Protein AF-A0A5B7A3T5-F1 (afdb_monomer_lite)

pLDDT: mean 74.91, std 21.84, range [29.83, 95.38]

Radius of gyration: 37.2 Å; chains: 1; bounding box: 116×58×37 Å

Organism: Davidia involucrata (NCBI:txid16924)

Secondary structure (DSSP, 8-state):
---TTSHHHHHHHHHHHHHHHH-TTS------TTTSHHHHHTTT--TTS-SS---EE-SSSEEEEETT-SS--STTHHHHHHHHHHHHHTT-EEEEEPSSS-HHHHHHHHSSHHHHHHHHHHHHHHHHHHHHTT-----------------------------------

Sequence (169 aa):
MEDEADEKSKELIKLLKAAASANRDLLFCYVGVKQWEDFAESFEVTKKTKLPKMIVWDGNEDYFSVVGSESIDEEDQGSQITRFLQGYREGSVIQKQISGPSLIGYINSLIGIRTVYIIVFVVAVIMLIQTINKEEPLRVGTRDQVDHASSSTSQAESREVHRSGDKED

Structure (mmCIF, N/CA/C/O backbone):
data_AF-A0A5B7A3T5-F1
#
_entry.id   AF-A0A5B7A3T5-F1
#
loop_
_atom_site.group_PDB
_atom_site.id
_atom_site.type_symbol
_atom_site.label_atom_id
_atom_site.label_alt_id
_atom_site.label_comp_id
_atom_site.label_asym_id
_atom_site.label_entity_id
_atom_site.label_seq_id
_atom_site.pdbx_PDB_ins_code
_atom_site.Cartn_x
_atom_site.Cartn_y
_atom_site.Cartn_z
_atom_site.occupancy
_atom_site.B_iso_or_equiv
_atom_site.auth_seq_id
_atom_site.auth_comp_id
_atom_site.auth_asym_id
_atom_site.auth_atom_id
_atom_site.pdbx_PDB_model_num
ATOM 1 N N . MET A 1 1 ? -0.186 13.122 0.867 1.00 61.38 1 MET A N 1
ATOM 2 C CA . MET A 1 1 ? 1.283 13.134 0.978 1.00 61.38 1 MET A CA 1
ATOM 3 C C . MET A 1 1 ? 1.862 13.007 -0.403 1.00 61.38 1 MET A C 1
ATOM 5 O O . MET A 1 1 ? 1.420 12.153 -1.163 1.00 61.38 1 MET A O 1
ATOM 9 N N . GLU A 1 2 ? 2.778 13.904 -0.731 1.00 60.41 2 GLU A N 1
ATOM 10 C CA . GLU A 1 2 ? 3.258 14.080 -2.098 1.00 60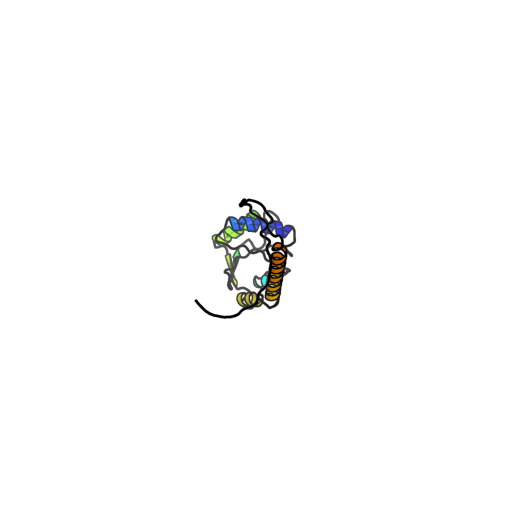.41 2 GLU A CA 1
ATOM 11 C C . GLU A 1 2 ? 4.610 13.399 -2.332 1.00 60.41 2 GLU A C 1
ATOM 13 O O . GLU A 1 2 ? 4.901 13.026 -3.459 1.00 60.41 2 GLU A O 1
ATOM 18 N N . ASP A 1 3 ? 5.421 13.188 -1.293 1.00 60.66 3 ASP A N 1
ATOM 19 C CA . ASP A 1 3 ? 6.786 12.667 -1.414 1.00 60.66 3 ASP A CA 1
ATOM 20 C C . ASP A 1 3 ? 7.175 11.841 -0.176 1.00 60.66 3 ASP A C 1
ATOM 22 O O . ASP A 1 3 ? 6.776 12.173 0.941 1.00 60.66 3 ASP A O 1
ATOM 26 N N . GLU A 1 4 ? 7.975 10.788 -0.353 1.00 60.94 4 GLU A N 1
ATOM 27 C CA . GLU A 1 4 ? 8.557 9.996 0.742 1.00 60.94 4 GLU A CA 1
ATOM 28 C C . GLU A 1 4 ? 9.545 10.829 1.581 1.00 60.94 4 GLU A C 1
ATOM 30 O O . GLU A 1 4 ? 9.695 10.608 2.785 1.00 60.94 4 GLU A O 1
ATOM 35 N N . ALA A 1 5 ? 10.191 11.826 0.966 1.00 60.62 5 ALA A N 1
ATOM 36 C CA . ALA A 1 5 ? 11.155 12.694 1.640 1.00 60.62 5 ALA A CA 1
ATOM 37 C C . ALA A 1 5 ? 10.518 13.693 2.629 1.00 60.62 5 ALA A C 1
ATOM 39 O O . ALA A 1 5 ? 11.235 14.256 3.466 1.00 60.62 5 ALA A O 1
ATOM 40 N N . ASP A 1 6 ? 9.198 13.891 2.552 1.00 74.81 6 ASP A N 1
ATOM 41 C CA . ASP A 1 6 ? 8.439 14.813 3.398 1.00 74.81 6 ASP A CA 1
ATOM 42 C C . ASP A 1 6 ? 8.407 14.347 4.869 1.00 74.81 6 ASP A C 1
ATOM 44 O O . ASP A 1 6 ? 8.336 13.152 5.169 1.00 74.81 6 ASP A O 1
ATOM 48 N N . GLU A 1 7 ? 8.466 15.282 5.820 1.00 75.88 7 GLU A N 1
ATOM 49 C CA . GLU A 1 7 ? 8.507 14.955 7.254 1.00 75.88 7 GLU A CA 1
ATOM 50 C C . GLU A 1 7 ? 7.248 14.226 7.716 1.00 75.88 7 GLU A C 1
ATOM 52 O O . GLU A 1 7 ? 7.340 13.241 8.453 1.00 75.88 7 GLU A O 1
ATOM 57 N N . LYS A 1 8 ? 6.083 14.643 7.210 1.00 78.38 8 LYS A N 1
ATOM 58 C CA . LYS A 1 8 ? 4.814 13.980 7.522 1.00 78.38 8 LYS A CA 1
ATOM 59 C C . LYS A 1 8 ? 4.818 12.529 7.027 1.00 78.38 8 LYS A C 1
ATOM 61 O O . LYS A 1 8 ? 4.355 11.630 7.727 1.00 78.38 8 LYS A O 1
ATOM 66 N N . SER A 1 9 ? 5.403 12.273 5.854 1.00 81.25 9 SER A N 1
ATOM 67 C CA . SER A 1 9 ? 5.566 10.918 5.315 1.00 81.25 9 SER A CA 1
ATOM 68 C C . SER A 1 9 ? 6.451 10.055 6.204 1.00 81.25 9 SER A C 1
ATOM 70 O O . SER A 1 9 ? 6.121 8.897 6.452 1.00 81.25 9 SER A O 1
ATOM 72 N N . LYS A 1 10 ? 7.531 10.611 6.764 1.00 86.56 10 LYS A N 1
ATOM 73 C CA . LYS A 1 10 ? 8.419 9.873 7.677 1.00 86.56 10 LYS A CA 1
ATOM 74 C C . LYS A 1 10 ? 7.712 9.436 8.954 1.00 86.56 10 LYS A C 1
ATOM 76 O O . LYS A 1 10 ? 7.993 8.342 9.446 1.00 86.56 10 LYS A O 1
ATOM 81 N N . GLU A 1 11 ? 6.828 10.264 9.503 1.00 87.88 11 GLU A N 1
ATOM 82 C CA . GLU A 1 11 ? 6.049 9.908 10.690 1.00 87.88 11 GLU A CA 1
ATOM 83 C C . GLU A 1 11 ? 5.072 8.766 10.396 1.00 87.88 11 GLU A C 1
ATOM 85 O O . GLU A 1 11 ? 5.113 7.734 11.073 1.00 87.88 11 GLU A O 1
ATOM 90 N N . LEU A 1 12 ? 4.307 8.872 9.307 1.00 88.69 12 LEU A N 1
ATOM 91 C CA . LEU A 1 12 ? 3.415 7.799 8.872 1.00 88.69 12 LEU A CA 1
ATOM 92 C C . LEU A 1 12 ? 4.181 6.499 8.585 1.00 88.69 12 LEU A C 1
ATOM 94 O O . LEU A 1 12 ? 3.764 5.426 9.011 1.00 88.69 12 LEU A O 1
ATOM 98 N N . ILE A 1 13 ? 5.340 6.572 7.924 1.00 90.69 13 ILE A N 1
ATOM 99 C CA . ILE A 1 13 ? 6.185 5.401 7.647 1.00 90.69 13 ILE A CA 1
ATOM 100 C C . ILE A 1 13 ? 6.656 4.735 8.946 1.00 90.69 13 ILE A C 1
ATOM 102 O O . ILE A 1 13 ? 6.715 3.506 9.011 1.00 90.69 13 ILE A O 1
ATOM 106 N N . LYS A 1 14 ? 6.978 5.498 10.000 1.00 92.62 14 LYS A N 1
ATOM 107 C CA . LYS A 1 14 ? 7.316 4.916 11.313 1.00 92.62 14 LYS A CA 1
ATOM 108 C C . LYS A 1 14 ? 6.130 4.152 11.903 1.00 92.62 14 LYS A C 1
ATOM 110 O O . LYS A 1 14 ? 6.327 3.042 12.396 1.00 92.62 14 LYS A O 1
ATOM 115 N N . LEU A 1 15 ? 4.918 4.702 11.807 1.00 93.19 15 LEU A N 1
ATOM 116 C CA . LEU A 1 15 ? 3.697 4.030 12.262 1.00 93.19 15 LEU A CA 1
ATOM 117 C C . LEU A 1 15 ? 3.417 2.755 11.457 1.00 93.19 15 LEU A C 1
ATOM 119 O O . LEU A 1 15 ? 3.171 1.705 12.046 1.00 93.19 15 LEU A O 1
ATOM 123 N N . LEU A 1 16 ? 3.543 2.806 10.127 1.00 93.38 16 LEU A N 1
ATOM 124 C CA . LEU A 1 16 ? 3.379 1.637 9.257 1.00 93.38 16 LEU A CA 1
ATOM 125 C C . LEU A 1 16 ? 4.422 0.550 9.557 1.00 93.38 16 LEU A C 1
ATOM 127 O O . LEU A 1 16 ? 4.081 -0.627 9.587 1.00 93.38 16 LEU A O 1
ATOM 131 N N . LYS A 1 17 ? 5.675 0.919 9.854 1.00 93.75 17 LYS A N 1
ATOM 132 C CA . LYS A 1 17 ? 6.715 -0.033 10.289 1.00 93.75 17 LYS A CA 1
ATOM 133 C C . LYS A 1 17 ? 6.366 -0.702 11.619 1.00 93.75 17 LYS A C 1
ATOM 135 O O . LYS A 1 17 ? 6.555 -1.910 11.760 1.00 93.75 17 LYS A O 1
ATOM 140 N N . ALA A 1 18 ? 5.851 0.059 12.584 1.00 94.06 18 ALA A N 1
ATOM 141 C CA . ALA A 1 18 ? 5.389 -0.496 13.854 1.00 94.06 18 ALA A CA 1
ATOM 142 C C . ALA A 1 18 ? 4.206 -1.459 13.644 1.00 94.06 18 ALA A C 1
ATOM 144 O O . ALA A 1 18 ? 4.220 -2.572 14.172 1.00 94.06 18 ALA A O 1
ATOM 145 N N . ALA A 1 19 ? 3.238 -1.077 12.805 1.00 92.81 19 ALA A N 1
ATOM 146 C CA . ALA A 1 19 ? 2.105 -1.923 12.439 1.00 92.81 19 ALA A CA 1
ATOM 147 C C . ALA A 1 19 ? 2.552 -3.211 11.729 1.00 92.81 19 ALA A C 1
ATOM 149 O O . ALA A 1 19 ? 2.093 -4.289 12.099 1.00 92.81 19 ALA A O 1
ATOM 150 N N . ALA A 1 20 ? 3.493 -3.130 10.785 1.00 93.94 20 ALA A N 1
A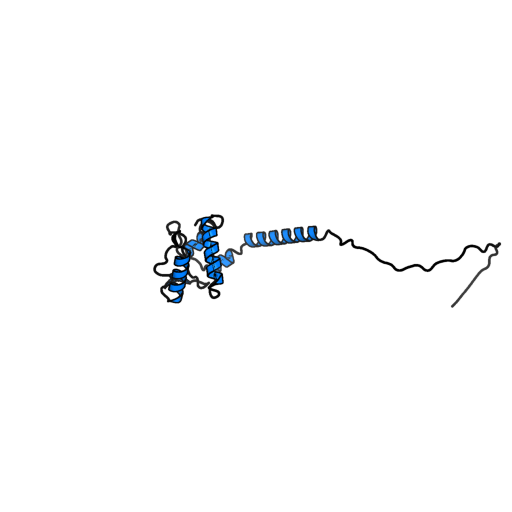TOM 151 C CA . ALA A 1 20 ? 4.051 -4.290 10.089 1.00 93.94 20 ALA A CA 1
ATOM 152 C C . ALA A 1 20 ? 4.738 -5.275 11.047 1.00 93.94 20 ALA A C 1
ATOM 154 O O . ALA A 1 20 ? 4.572 -6.485 10.927 1.00 93.94 20 ALA A O 1
ATOM 155 N N . SER A 1 21 ? 5.463 -4.764 12.047 1.00 93.06 21 SER A N 1
ATOM 156 C CA . SER A 1 21 ? 6.094 -5.602 13.076 1.00 93.06 21 SER A CA 1
ATOM 157 C C . SER A 1 21 ? 5.065 -6.410 13.884 1.00 93.06 21 SER A C 1
ATOM 159 O O . SER A 1 21 ? 5.310 -7.570 14.229 1.00 93.06 21 SER A O 1
ATOM 161 N N . ALA A 1 22 ? 3.896 -5.815 14.146 1.00 92.75 22 ALA A N 1
ATOM 162 C CA . ALA A 1 22 ? 2.797 -6.439 14.882 1.00 92.75 22 ALA A CA 1
ATOM 163 C C . ALA A 1 22 ? 1.883 -7.328 14.013 1.00 92.75 22 ALA A C 1
ATOM 165 O O . ALA A 1 22 ? 1.233 -8.226 14.541 1.00 92.75 22 ALA A O 1
ATOM 166 N N . ASN A 1 23 ? 1.842 -7.110 12.695 1.00 92.88 23 ASN A N 1
ATOM 167 C CA . ASN A 1 23 ? 0.945 -7.789 11.754 1.00 92.88 23 ASN A CA 1
ATOM 168 C C . ASN A 1 23 ? 1.759 -8.519 10.677 1.00 92.88 23 ASN A C 1
ATOM 170 O O . ASN A 1 23 ? 1.839 -8.077 9.534 1.00 92.88 23 ASN A O 1
ATOM 174 N N . ARG A 1 24 ? 2.389 -9.640 11.053 1.00 90.88 24 ARG A N 1
ATOM 175 C CA . ARG A 1 24 ? 3.284 -10.407 10.161 1.00 90.88 24 ARG A CA 1
ATOM 176 C C . ARG A 1 24 ? 2.574 -11.118 9.007 1.00 90.88 24 ARG A C 1
ATOM 178 O O . ARG A 1 24 ? 3.240 -11.637 8.118 1.00 90.88 24 ARG A O 1
ATOM 185 N N . ASP A 1 25 ? 1.249 -11.177 9.047 1.00 91.62 25 ASP A N 1
ATOM 186 C CA . ASP A 1 25 ? 0.394 -11.725 7.998 1.00 91.62 25 ASP A CA 1
ATOM 187 C C . ASP A 1 25 ? 0.149 -10.741 6.843 1.00 91.62 25 ASP A C 1
ATOM 189 O O . ASP A 1 25 ? -0.393 -11.138 5.814 1.00 91.62 25 ASP A O 1
ATOM 193 N N . LEU A 1 26 ? 0.562 -9.477 6.988 1.00 92.06 26 LEU A N 1
ATOM 194 C CA . LEU A 1 26 ? 0.349 -8.422 6.002 1.00 92.06 26 LEU A CA 1
ATOM 195 C C . LEU A 1 26 ? 1.669 -7.760 5.596 1.00 92.06 26 LEU A C 1
ATOM 197 O O . LEU A 1 26 ? 2.560 -7.527 6.414 1.00 92.06 26 LEU A O 1
ATOM 201 N N . LEU A 1 27 ? 1.767 -7.403 4.316 1.00 92.56 27 LEU A N 1
ATOM 202 C CA . LEU A 1 27 ? 2.849 -6.579 3.789 1.00 92.56 27 LEU A CA 1
ATOM 203 C C . LEU A 1 27 ? 2.390 -5.124 3.716 1.00 92.56 27 LEU A C 1
ATOM 205 O O . LEU A 1 27 ? 1.363 -4.812 3.119 1.00 92.56 27 LEU A O 1
ATOM 209 N N . PHE A 1 28 ? 3.173 -4.228 4.311 1.00 93.50 28 PHE A N 1
ATOM 210 C CA . PHE A 1 28 ? 2.898 -2.795 4.308 1.00 93.50 28 PHE A CA 1
ATOM 211 C C . PHE A 1 28 ? 3.796 -2.113 3.281 1.00 93.50 28 PHE A C 1
ATOM 213 O O . PHE A 1 28 ? 5.022 -2.178 3.380 1.00 93.50 28 PHE A O 1
ATOM 220 N N . CYS A 1 29 ? 3.178 -1.442 2.312 1.00 89.88 29 CYS A N 1
ATOM 221 C CA . CYS A 1 29 ? 3.859 -0.654 1.293 1.00 89.88 29 CYS A CA 1
ATOM 222 C C . CYS A 1 29 ? 3.385 0.801 1.371 1.00 89.88 29 CYS A C 1
ATOM 224 O O . CYS A 1 29 ? 2.201 1.063 1.583 1.00 89.88 29 CYS A O 1
ATOM 226 N N . TYR A 1 30 ? 4.311 1.742 1.201 1.00 89.75 30 TYR A N 1
ATOM 227 C CA . TYR A 1 30 ? 4.012 3.164 1.067 1.00 89.75 30 TYR A CA 1
ATOM 228 C C . TYR A 1 30 ? 4.289 3.586 -0.373 1.00 89.75 30 TYR A C 1
ATOM 230 O O . TYR A 1 30 ? 5.346 3.269 -0.916 1.00 89.75 30 TYR A O 1
ATOM 238 N N . VAL A 1 31 ? 3.353 4.316 -0.979 1.00 88.19 31 VAL A N 1
ATOM 239 C CA . VAL A 1 31 ? 3.468 4.783 -2.363 1.00 88.19 31 VAL A CA 1
ATOM 240 C C . VAL A 1 31 ? 3.279 6.294 -2.409 1.00 88.19 31 VAL A C 1
ATOM 242 O O . VAL A 1 31 ? 2.228 6.817 -2.035 1.00 88.19 31 VAL A O 1
ATOM 245 N N . GLY A 1 32 ? 4.302 7.001 -2.889 1.00 87.56 32 GLY A N 1
ATOM 246 C CA . GLY A 1 32 ? 4.237 8.439 -3.133 1.00 87.56 32 GLY A CA 1
ATOM 247 C C . GLY A 1 32 ? 3.501 8.743 -4.437 1.00 87.56 32 GLY A C 1
ATOM 248 O O . GLY A 1 32 ? 4.027 8.482 -5.518 1.00 87.56 32 GLY A O 1
ATOM 249 N N . VAL A 1 33 ? 2.309 9.342 -4.347 1.00 84.81 33 VAL A N 1
ATOM 250 C CA . VAL A 1 33 ? 1.431 9.612 -5.507 1.00 84.81 33 VAL A CA 1
ATOM 251 C C . VAL A 1 33 ? 2.111 10.480 -6.574 1.00 84.81 33 VAL A C 1
ATOM 253 O O . VAL A 1 33 ? 1.871 10.287 -7.755 1.00 84.81 33 VAL A O 1
ATOM 256 N N . LYS A 1 34 ? 3.011 11.395 -6.194 1.00 82.88 34 LYS A N 1
ATOM 257 C CA . LYS A 1 34 ? 3.743 12.243 -7.153 1.00 82.88 34 LYS A CA 1
ATOM 258 C C . LYS A 1 34 ? 4.756 11.470 -8.002 1.00 82.88 34 LYS A C 1
ATOM 260 O O . LYS A 1 34 ? 5.056 11.879 -9.116 1.00 82.88 34 LYS A O 1
ATOM 265 N N . GLN A 1 35 ? 5.328 10.400 -7.452 1.00 81.44 35 GLN A N 1
ATOM 266 C CA . GLN A 1 35 ? 6.343 9.579 -8.121 1.00 81.44 35 GLN A CA 1
ATOM 267 C C . GLN A 1 35 ? 5.702 8.422 -8.902 1.00 81.44 35 GLN A C 1
ATOM 269 O O . GLN A 1 35 ? 6.253 7.976 -9.904 1.00 81.44 35 GLN A O 1
ATOM 274 N N . TRP A 1 36 ? 4.534 7.964 -8.445 1.00 84.56 36 TRP A N 1
ATOM 275 C CA . TRP A 1 36 ? 3.827 6.783 -8.935 1.00 84.56 36 TRP A CA 1
ATOM 276 C C . TRP A 1 36 ? 2.365 7.109 -9.284 1.00 84.56 36 TRP A C 1
ATOM 278 O O . TRP A 1 36 ? 1.460 6.377 -8.889 1.00 84.56 36 TRP A O 1
ATOM 288 N N . GLU A 1 37 ? 2.134 8.219 -9.993 1.00 84.38 37 GLU A N 1
ATOM 289 C CA . GLU A 1 37 ? 0.790 8.738 -10.312 1.00 84.38 37 GLU A CA 1
ATOM 290 C C . GLU A 1 37 ? -0.065 7.684 -11.032 1.00 84.38 37 GLU A C 1
ATOM 292 O O . GLU A 1 37 ? -1.103 7.293 -10.506 1.00 84.38 37 GLU A O 1
ATOM 297 N N . ASP A 1 38 ? 0.430 7.122 -12.140 1.00 83.31 38 ASP A N 1
ATOM 298 C CA . ASP A 1 38 ? -0.282 6.101 -12.930 1.00 83.31 38 ASP A CA 1
ATOM 299 C C . ASP A 1 38 ? -0.655 4.855 -12.103 1.00 83.31 38 ASP A C 1
ATOM 301 O O . ASP A 1 38 ? -1.730 4.268 -12.248 1.00 83.31 38 ASP A O 1
ATOM 305 N N . PHE A 1 39 ? 0.239 4.448 -11.196 1.00 85.94 39 PHE A N 1
ATOM 306 C CA . PHE A 1 39 ? -0.020 3.325 -10.300 1.00 85.94 39 PHE A CA 1
ATOM 307 C C . PHE A 1 39 ? -1.113 3.683 -9.289 1.00 85.94 39 PHE A C 1
ATOM 309 O O . PHE A 1 39 ? -2.036 2.902 -9.086 1.00 85.94 39 PHE A O 1
ATOM 316 N N . ALA A 1 40 ? -1.044 4.865 -8.673 1.00 88.81 40 ALA A N 1
ATOM 317 C CA . ALA A 1 40 ? -2.028 5.320 -7.697 1.00 88.81 40 ALA A CA 1
ATOM 318 C C . ALA A 1 40 ? -3.426 5.486 -8.324 1.00 88.81 40 ALA A C 1
ATOM 320 O O . ALA A 1 40 ? -4.429 5.083 -7.724 1.00 88.81 40 ALA A O 1
ATOM 321 N N . GLU A 1 41 ? -3.502 5.997 -9.555 1.00 88.94 41 GLU A N 1
ATOM 322 C CA . GLU A 1 41 ? -4.760 6.142 -10.295 1.00 88.94 41 GLU A CA 1
ATOM 323 C C . GLU A 1 41 ? -5.463 4.799 -10.531 1.00 88.94 41 GLU A C 1
ATOM 325 O O . GLU A 1 41 ? -6.694 4.741 -10.485 1.00 88.94 41 GLU A O 1
ATOM 330 N N . SER A 1 42 ? -4.704 3.705 -10.652 1.00 88.81 42 SER A N 1
ATOM 331 C CA . SER A 1 42 ? -5.259 2.351 -10.796 1.00 88.81 42 SER A CA 1
ATOM 332 C C . SER A 1 42 ? -6.065 1.890 -9.569 1.00 88.81 42 SER A C 1
ATOM 334 O O . SER A 1 42 ? -6.919 1.013 -9.687 1.00 88.81 42 SER A O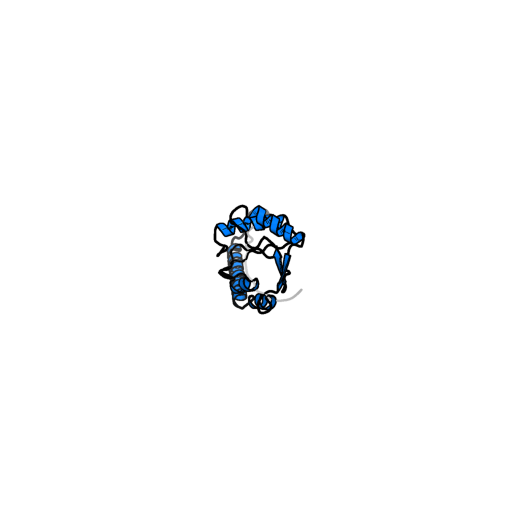 1
ATOM 336 N N . PHE A 1 43 ? -5.855 2.518 -8.405 1.00 90.31 43 PHE A N 1
ATOM 337 C CA . PHE A 1 43 ? -6.607 2.295 -7.159 1.00 90.31 43 PHE A CA 1
ATOM 338 C C . PHE A 1 43 ? -7.623 3.417 -6.868 1.00 90.31 43 PHE A C 1
ATOM 340 O O . PHE A 1 43 ? -8.016 3.644 -5.714 1.00 90.31 43 PHE A O 1
ATOM 347 N N . GLU A 1 44 ? -8.023 4.164 -7.903 1.00 88.50 44 GLU A N 1
ATOM 348 C CA . GLU A 1 44 ? -8.898 5.340 -7.812 1.00 88.50 44 GLU A CA 1
ATOM 349 C C . GLU A 1 44 ? -8.319 6.448 -6.904 1.00 88.50 44 GLU A C 1
ATOM 351 O O . GLU A 1 44 ? -9.045 7.208 -6.249 1.00 88.50 44 GLU A O 1
ATOM 356 N N . VAL A 1 45 ? -6.989 6.536 -6.807 1.00 88.31 45 VAL A N 1
ATOM 357 C CA . VAL A 1 45 ? -6.305 7.620 -6.097 1.00 88.31 45 VAL A CA 1
ATOM 358 C C . VAL A 1 45 ? -5.935 8.691 -7.110 1.00 88.31 45 VAL A C 1
ATOM 360 O O . VAL A 1 45 ? -4.902 8.627 -7.762 1.00 88.31 45 VAL A O 1
ATOM 363 N N . THR A 1 46 ? -6.807 9.687 -7.242 1.00 84.56 46 THR A N 1
ATOM 364 C CA . THR A 1 46 ? -6.603 10.830 -8.141 1.00 84.56 46 THR A CA 1
ATOM 365 C C . THR A 1 46 ? -6.152 12.057 -7.351 1.00 84.56 46 THR A C 1
ATOM 367 O O . THR A 1 46 ? -6.203 12.080 -6.121 1.00 84.56 46 THR A O 1
ATOM 370 N N . LYS A 1 47 ? -5.804 13.146 -8.046 1.00 81.00 47 LYS A N 1
ATOM 371 C CA . LYS A 1 47 ? -5.436 14.441 -7.431 1.00 81.00 47 LYS A CA 1
ATOM 372 C C . LYS A 1 47 ? -6.496 15.031 -6.492 1.00 81.00 47 LYS A C 1
ATOM 374 O O . LYS A 1 47 ? -6.181 15.912 -5.701 1.00 81.00 47 LYS A O 1
ATOM 379 N N . LYS A 1 48 ? -7.751 14.585 -6.595 1.00 84.56 48 LYS A N 1
ATOM 380 C CA . LYS A 1 48 ? -8.863 15.037 -5.743 1.00 84.56 48 LYS A CA 1
ATOM 381 C C . LYS A 1 48 ? -9.039 14.179 -4.489 1.00 84.56 48 LYS A C 1
ATOM 383 O O . LYS A 1 48 ? -9.796 14.559 -3.599 1.00 84.56 48 LYS A O 1
ATOM 388 N N . THR A 1 49 ? -8.388 13.020 -4.429 1.00 85.62 49 THR A N 1
ATOM 389 C CA . THR A 1 49 ? -8.500 12.093 -3.306 1.00 85.62 49 THR A CA 1
ATOM 390 C C . THR A 1 49 ? -7.784 12.674 -2.090 1.00 85.62 49 THR A C 1
ATOM 392 O O . THR A 1 49 ? -6.634 13.104 -2.175 1.00 85.62 49 THR A O 1
ATOM 395 N N . LYS A 1 50 ? -8.456 12.667 -0.935 1.00 88.44 50 LYS A N 1
ATOM 396 C CA . LYS A 1 50 ? -7.841 13.060 0.333 1.00 88.44 50 LYS A CA 1
ATOM 397 C C . LYS A 1 50 ? -6.801 12.012 0.735 1.00 88.44 50 LYS A C 1
ATOM 399 O O . LYS A 1 50 ? -7.106 10.826 0.824 1.00 88.44 50 LYS A O 1
ATOM 404 N N . LEU A 1 51 ? -5.567 12.457 0.946 1.00 89.44 51 LEU A N 1
ATOM 405 C CA . LEU A 1 51 ? -4.431 11.614 1.316 1.00 89.44 51 LEU A CA 1
ATOM 406 C C . LEU A 1 51 ? -4.038 11.846 2.780 1.00 89.44 51 LEU A C 1
ATOM 408 O O . LEU A 1 51 ? -4.206 12.970 3.252 1.00 89.44 51 LEU A O 1
ATOM 412 N N . PRO A 1 52 ? -3.370 10.875 3.432 1.00 90.12 52 PRO A N 1
ATOM 413 C CA . PRO A 1 52 ? -3.060 9.516 2.958 1.00 90.12 52 PRO A CA 1
ATOM 414 C C . PRO A 1 52 ? -4.287 8.585 2.919 1.00 90.12 52 PRO A C 1
ATOM 416 O O . PRO A 1 52 ? -5.185 8.703 3.742 1.00 90.12 52 PRO A O 1
ATOM 419 N N . LYS A 1 53 ? -4.329 7.654 1.957 1.00 91.62 53 LYS A N 1
ATOM 420 C CA . LYS A 1 53 ? -5.396 6.647 1.799 1.00 91.62 53 LYS A CA 1
ATOM 421 C C . LYS A 1 53 ? -4.793 5.248 1.897 1.00 91.62 53 LYS A C 1
ATOM 423 O O . LYS A 1 53 ? -3.758 4.994 1.286 1.00 91.62 53 LYS A O 1
ATOM 428 N N . MET A 1 54 ? -5.438 4.360 2.652 1.00 92.94 54 MET A N 1
ATOM 429 C CA . MET A 1 54 ? -5.041 2.954 2.779 1.00 92.94 54 MET A CA 1
ATOM 430 C C . MET A 1 54 ? -5.983 2.047 1.990 1.00 92.94 54 MET A C 1
ATOM 432 O O . MET A 1 54 ? -7.192 2.270 1.950 1.00 92.94 54 MET A O 1
ATOM 436 N N . ILE A 1 55 ? -5.411 1.012 1.382 1.00 94.12 55 ILE A N 1
ATOM 437 C CA . ILE A 1 55 ? -6.110 -0.070 0.683 1.00 94.12 55 ILE A CA 1
ATOM 438 C C . ILE A 1 55 ? -5.382 -1.384 0.972 1.00 94.12 55 ILE A C 1
ATOM 440 O O . ILE A 1 55 ? -4.188 -1.368 1.274 1.00 94.12 55 ILE A O 1
ATOM 444 N N . VAL A 1 56 ? -6.087 -2.511 0.886 1.00 94.88 56 VAL A N 1
ATOM 445 C CA . VAL A 1 56 ? -5.460 -3.840 0.925 1.00 94.88 56 VAL A CA 1
ATOM 446 C C . VAL A 1 56 ? -5.503 -4.427 -0.472 1.00 94.88 56 VAL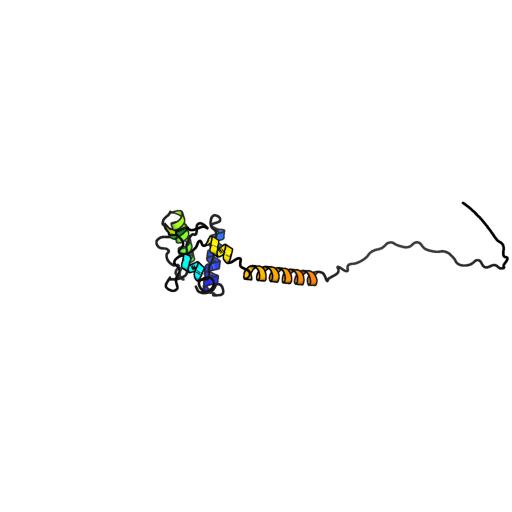 A C 1
ATOM 448 O O . VAL A 1 56 ? -6.578 -4.558 -1.040 1.00 94.88 56 VAL A O 1
ATOM 451 N N . TRP A 1 57 ? -4.348 -4.759 -1.031 1.00 93.31 57 TRP A N 1
ATOM 452 C CA . TRP A 1 57 ? -4.242 -5.335 -2.367 1.00 93.31 57 TRP A CA 1
ATOM 453 C C . TRP A 1 57 ? -3.984 -6.839 -2.268 1.00 93.31 57 TRP A C 1
ATOM 455 O O . TRP A 1 57 ? -3.171 -7.265 -1.447 1.00 93.31 57 TRP A O 1
ATOM 465 N N . ASP A 1 58 ? -4.666 -7.634 -3.095 1.00 89.31 58 ASP A N 1
ATOM 466 C CA . ASP A 1 58 ? -4.496 -9.091 -3.149 1.00 89.31 58 ASP A CA 1
ATOM 467 C C . ASP A 1 58 ? -3.202 -9.530 -3.866 1.00 89.31 58 ASP A C 1
ATOM 469 O O . ASP A 1 58 ? -2.824 -10.701 -3.816 1.00 89.31 58 ASP A O 1
ATOM 473 N N . GLY A 1 59 ? -2.501 -8.583 -4.499 1.00 85.12 59 GLY A N 1
ATOM 474 C CA . GLY A 1 59 ? -1.291 -8.817 -5.289 1.00 85.12 59 GLY A CA 1
ATOM 475 C C . GLY A 1 59 ? -1.555 -9.092 -6.773 1.00 85.12 59 GLY A C 1
ATOM 476 O O . GLY A 1 59 ? -0.611 -9.361 -7.515 1.00 85.12 59 GLY A O 1
ATOM 477 N N . ASN A 1 60 ? -2.812 -9.021 -7.209 1.00 84.50 60 ASN A N 1
ATOM 478 C CA . ASN A 1 60 ? -3.260 -9.249 -8.572 1.00 84.50 60 ASN A CA 1
ATOM 479 C C . ASN A 1 60 ? -4.142 -8.088 -9.067 1.00 84.50 60 ASN A C 1
ATOM 481 O O . ASN A 1 60 ? -3.642 -6.971 -9.222 1.00 84.50 60 ASN A O 1
ATOM 485 N N . GLU A 1 61 ? -5.427 -8.326 -9.335 1.00 86.62 61 GLU A N 1
ATOM 486 C CA . GLU A 1 61 ? -6.327 -7.337 -9.938 1.00 86.62 61 GLU A CA 1
ATOM 487 C C . GLU A 1 61 ? -7.357 -6.772 -8.960 1.00 86.62 61 GLU A C 1
ATOM 489 O O . GLU A 1 61 ? -8.039 -5.811 -9.305 1.00 86.62 61 GLU A O 1
ATOM 494 N N . ASP A 1 62 ? -7.447 -7.301 -7.740 1.00 91.56 62 ASP A N 1
ATOM 495 C CA . ASP A 1 62 ? -8.467 -6.882 -6.788 1.00 91.56 62 ASP A CA 1
ATOM 496 C C . ASP A 1 62 ? -7.862 -6.211 -5.560 1.00 91.56 62 ASP A C 1
ATOM 498 O O . ASP A 1 62 ? -6.856 -6.622 -4.982 1.00 91.56 62 ASP A O 1
ATOM 502 N N . TYR A 1 63 ? -8.524 -5.159 -5.103 1.00 93.31 63 TYR A N 1
ATOM 503 C CA . TYR A 1 63 ? -8.185 -4.501 -3.858 1.00 93.31 63 TYR A CA 1
ATOM 504 C C . TYR A 1 63 ? -9.426 -4.228 -3.023 1.00 93.31 63 TYR A C 1
ATOM 506 O O . TYR A 1 63 ? -10.554 -4.128 -3.505 1.00 93.31 63 TYR A O 1
ATOM 514 N N . PHE A 1 64 ? -9.197 -4.086 -1.728 1.00 94.44 64 PHE A N 1
ATOM 515 C CA . PHE A 1 64 ? -10.216 -3.860 -0.729 1.00 94.44 64 PHE A CA 1
ATOM 516 C C . PHE A 1 64 ? -10.065 -2.458 -0.153 1.00 94.44 64 PHE A C 1
ATOM 518 O O . PHE A 1 64 ? -8.995 -2.058 0.318 1.00 94.44 64 PHE A O 1
ATOM 525 N N . SER A 1 65 ? -11.172 -1.723 -0.160 1.00 93.56 65 SER A N 1
ATOM 526 C CA . SER A 1 65 ? -11.330 -0.485 0.596 1.00 93.56 65 SER A CA 1
ATOM 527 C C . SER A 1 65 ? -12.081 -0.793 1.886 1.00 93.56 65 SER A C 1
ATOM 529 O O . SER A 1 65 ? -13.178 -1.345 1.833 1.00 93.56 65 SER A O 1
ATOM 531 N N . VAL A 1 66 ? -11.528 -0.425 3.039 1.00 93.62 66 VAL A N 1
ATOM 532 C CA . VAL A 1 66 ? -12.197 -0.627 4.334 1.00 93.62 66 VAL A CA 1
ATOM 533 C C . VAL A 1 66 ? -13.244 0.469 4.543 1.00 93.62 66 VAL A C 1
ATOM 535 O O . VAL A 1 66 ? -12.955 1.659 4.387 1.00 93.62 66 VAL A O 1
ATOM 538 N N . VAL A 1 67 ? -14.475 0.075 4.876 1.00 90.31 67 VAL A N 1
ATOM 539 C CA . VAL A 1 67 ? -15.598 1.007 5.049 1.00 90.31 67 VAL A CA 1
ATOM 540 C C . VAL A 1 67 ? -15.335 1.931 6.241 1.00 90.31 67 VAL A C 1
ATOM 542 O O . VAL A 1 67 ? -14.985 1.481 7.330 1.00 90.31 67 VAL A O 1
ATOM 545 N N . GLY A 1 68 ? -15.514 3.241 6.045 1.00 85.62 68 GLY A N 1
ATOM 546 C CA . GLY A 1 68 ? -15.273 4.241 7.092 1.00 85.62 68 GLY A CA 1
ATOM 547 C C . GLY A 1 68 ? -13.791 4.514 7.375 1.00 85.62 68 GLY A C 1
ATOM 548 O O . GLY A 1 68 ? -13.468 5.059 8.427 1.00 85.62 68 GLY A O 1
ATOM 549 N N . SER A 1 69 ? -12.887 4.124 6.470 1.00 86.44 69 SER A N 1
ATOM 550 C CA . SER A 1 69 ? -11.444 4.414 6.530 1.00 86.44 69 SER A CA 1
ATOM 551 C C . SER A 1 69 ? -10.914 4.898 5.171 1.00 86.44 69 SER A C 1
ATOM 553 O O . SER A 1 69 ? -9.898 4.431 4.666 1.00 86.44 69 SER A O 1
ATOM 555 N N . GLU A 1 70 ? -11.648 5.825 4.553 1.00 81.94 70 GLU A N 1
ATOM 556 C CA . GLU A 1 70 ? -11.401 6.325 3.189 1.00 81.94 70 GLU A CA 1
ATOM 557 C C . GLU A 1 70 ? -10.153 7.215 3.076 1.00 81.94 70 GLU A C 1
ATOM 559 O O . GLU A 1 70 ? -9.527 7.282 2.018 1.00 81.94 70 GLU A O 1
ATOM 564 N N . SER A 1 71 ? -9.785 7.885 4.167 1.00 83.94 71 SER A N 1
ATOM 565 C CA . SER A 1 71 ? -8.563 8.674 4.312 1.00 83.94 71 SER A CA 1
ATOM 566 C C . SER A 1 71 ? -8.117 8.652 5.766 1.00 83.94 71 SER A C 1
ATOM 568 O O . SER A 1 71 ? -8.958 8.544 6.655 1.00 83.94 71 SER A O 1
ATOM 570 N N . ILE A 1 72 ? -6.822 8.817 5.996 1.00 86.00 72 ILE A N 1
ATOM 571 C CA . ILE A 1 72 ? -6.238 8.946 7.325 1.00 86.00 72 ILE A CA 1
ATOM 572 C C . ILE A 1 72 ? -5.979 10.420 7.600 1.00 86.00 72 ILE A C 1
ATOM 574 O O . ILE A 1 72 ? -5.239 11.072 6.865 1.00 86.00 72 ILE A O 1
ATOM 578 N N . ASP A 1 73 ? -6.578 10.935 8.665 1.00 85.81 73 ASP A N 1
ATOM 579 C CA . ASP A 1 73 ? -6.299 12.287 9.147 1.0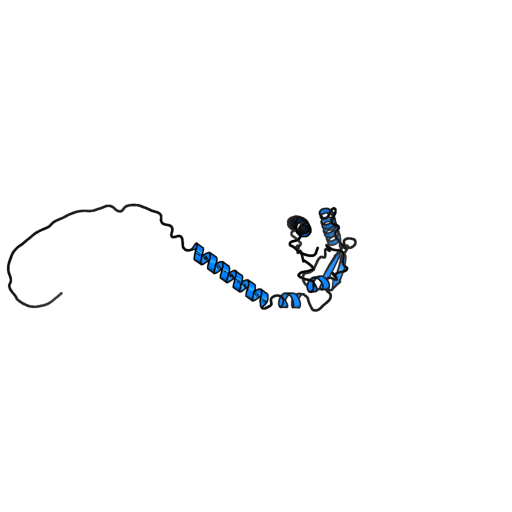0 85.81 73 ASP A CA 1
ATOM 580 C C . ASP A 1 73 ? -4.934 12.377 9.841 1.00 85.81 73 ASP A C 1
ATOM 582 O O . ASP A 1 73 ? -4.403 11.376 10.310 1.00 85.81 73 ASP A O 1
ATOM 586 N N . GLU A 1 74 ? -4.338 13.571 9.895 1.00 81.44 74 GLU A N 1
ATOM 587 C CA . GLU A 1 74 ? -3.023 13.776 10.531 1.00 81.44 74 GLU A CA 1
ATOM 588 C C . GLU A 1 74 ? -3.060 13.537 12.047 1.00 81.44 74 GLU A C 1
ATOM 590 O O . GLU A 1 74 ? -2.061 13.133 12.638 1.00 81.44 74 GLU A O 1
ATOM 595 N N . GLU A 1 75 ? -4.218 13.731 12.672 1.00 84.50 75 GLU A N 1
ATOM 596 C CA . GLU A 1 75 ? -4.425 13.440 14.086 1.00 84.50 75 GLU A CA 1
ATOM 597 C C . GLU A 1 75 ? -4.728 11.953 14.290 1.00 84.50 75 GLU A C 1
ATOM 599 O O . GLU A 1 75 ? -5.549 11.364 13.591 1.00 84.50 75 GLU A O 1
ATOM 604 N N . ASP A 1 76 ? -4.080 11.336 15.278 1.00 87.12 76 ASP A N 1
ATOM 605 C CA . ASP A 1 76 ? -4.370 9.959 15.698 1.00 87.12 76 ASP A CA 1
ATOM 606 C C . ASP A 1 76 ? -4.220 8.895 14.584 1.00 87.12 76 ASP A C 1
ATOM 608 O O . ASP A 1 76 ? -4.961 7.911 14.491 1.00 87.12 76 ASP A O 1
ATOM 612 N N . GLN A 1 77 ? -3.214 9.070 13.721 1.00 90.12 77 GLN A N 1
ATOM 613 C CA . GLN A 1 77 ? -2.909 8.138 12.627 1.00 90.12 77 GLN A CA 1
ATOM 614 C C . GLN A 1 77 ? -2.758 6.686 13.101 1.00 90.12 77 GLN A C 1
ATOM 616 O O . GLN A 1 77 ? -3.202 5.762 12.422 1.00 90.12 77 GLN A O 1
ATOM 621 N N . GLY A 1 78 ? -2.160 6.466 14.276 1.00 91.44 78 GLY A N 1
ATOM 622 C CA . GLY A 1 78 ? -1.955 5.127 14.833 1.00 91.44 78 GLY A CA 1
ATOM 623 C C . GLY A 1 78 ? -3.264 4.380 15.110 1.00 91.44 78 GLY A C 1
ATOM 624 O O . GLY A 1 78 ? -3.401 3.208 14.738 1.00 91.44 78 GLY A O 1
ATOM 625 N N . SER A 1 79 ? -4.252 5.051 15.707 1.00 92.69 79 SER A N 1
ATOM 626 C CA . SER A 1 79 ? -5.558 4.437 15.970 1.00 92.69 79 SER A CA 1
ATOM 627 C C . SER A 1 79 ? -6.350 4.242 14.682 1.00 92.69 79 SER A C 1
ATOM 629 O O . SER A 1 79 ? -6.998 3.209 14.520 1.00 92.69 79 SER A O 1
ATOM 631 N N . GLN A 1 80 ? -6.249 5.172 13.726 1.00 93.75 80 GLN A N 1
ATOM 632 C CA . GLN A 1 80 ? -6.881 5.026 12.412 1.00 93.75 80 GLN A CA 1
ATOM 633 C C . GLN A 1 80 ? -6.324 3.824 11.632 1.00 93.75 80 GLN A C 1
ATOM 635 O O . GLN A 1 80 ? -7.103 3.036 11.098 1.00 93.75 80 GLN A O 1
ATOM 640 N N . ILE A 1 81 ? -5.000 3.617 11.633 1.00 94.19 81 ILE A N 1
ATOM 641 C CA . ILE A 1 81 ? -4.366 2.424 11.042 1.00 94.19 81 ILE A CA 1
ATOM 642 C C . ILE A 1 81 ? -4.872 1.155 11.735 1.00 94.19 81 ILE A C 1
ATOM 644 O O . ILE A 1 81 ? -5.228 0.180 11.075 1.00 94.19 81 ILE A O 1
ATOM 648 N N . THR A 1 82 ? -4.946 1.163 13.067 1.00 93.50 82 THR A N 1
ATOM 649 C CA . THR A 1 82 ? -5.431 0.008 13.838 1.00 93.50 82 THR A CA 1
ATOM 650 C C . THR A 1 82 ? -6.883 -0.325 13.490 1.00 93.50 82 THR A C 1
ATOM 652 O O . THR A 1 82 ? -7.204 -1.483 13.223 1.00 93.50 82 THR A O 1
ATOM 655 N N . ARG A 1 83 ? -7.750 0.691 13.410 1.00 94.25 83 ARG A N 1
ATOM 656 C CA . ARG A 1 83 ? -9.160 0.541 13.032 1.00 94.25 83 ARG A CA 1
ATOM 657 C C . ARG A 1 83 ? -9.325 0.054 11.594 1.00 94.25 83 ARG A C 1
ATOM 659 O O . ARG A 1 83 ? -10.180 -0.791 11.346 1.00 94.25 83 ARG A O 1
ATOM 666 N N . PHE A 1 84 ? -8.499 0.539 10.668 1.00 95.31 84 PHE A N 1
ATOM 667 C CA . PHE A 1 84 ? -8.472 0.051 9.289 1.00 95.31 84 PHE A CA 1
ATOM 668 C C . PHE A 1 84 ? -8.166 -1.453 9.246 1.00 95.31 84 PHE A C 1
ATOM 670 O O . PHE A 1 84 ? -8.908 -2.224 8.639 1.00 95.31 84 PHE A O 1
ATOM 677 N N . LEU A 1 85 ? -7.102 -1.889 9.931 1.00 94.94 85 LEU A N 1
ATOM 678 C CA . LEU A 1 85 ? -6.701 -3.299 9.966 1.00 94.94 85 LEU A CA 1
ATOM 679 C C . LEU A 1 85 ? -7.769 -4.178 10.618 1.00 94.94 85 LEU A C 1
ATOM 681 O O . LEU A 1 85 ? -8.033 -5.282 10.144 1.00 94.94 85 LEU A O 1
ATOM 685 N N . GLN A 1 86 ? -8.401 -3.686 11.681 1.00 94.69 86 GLN A N 1
ATOM 686 C CA . GLN A 1 86 ? -9.517 -4.369 12.320 1.00 94.69 86 GLN A CA 1
ATOM 687 C C . GLN A 1 86 ? -10.707 -4.508 11.361 1.00 94.69 86 GLN A C 1
ATOM 689 O O . GLN A 1 86 ? -11.188 -5.620 11.162 1.00 94.69 86 GLN A O 1
ATOM 694 N N . GLY A 1 87 ? -11.121 -3.424 10.699 1.00 94.50 87 GLY A N 1
ATOM 695 C CA . GLY A 1 87 ? -12.217 -3.451 9.730 1.00 94.50 87 GLY A CA 1
ATOM 696 C C . GLY A 1 87 ? -11.952 -4.397 8.557 1.00 94.50 87 GLY A C 1
ATOM 697 O O . GLY A 1 87 ? -12.860 -5.104 8.124 1.00 94.50 87 GLY A O 1
ATOM 698 N N . TYR A 1 88 ? -10.700 -4.484 8.094 1.00 94.38 88 TYR A N 1
ATOM 699 C CA . TYR A 1 88 ? -10.289 -5.479 7.103 1.00 94.38 88 TYR A CA 1
ATOM 700 C C . TYR A 1 88 ? -10.467 -6.915 7.620 1.00 94.38 88 TYR A C 1
ATOM 702 O O . TYR A 1 88 ? -11.102 -7.731 6.954 1.00 94.38 88 TYR A O 1
ATOM 710 N N . ARG A 1 89 ? -9.962 -7.223 8.824 1.00 93.88 89 ARG A N 1
ATOM 711 C CA . ARG A 1 89 ? -10.074 -8.562 9.437 1.00 93.88 89 ARG A CA 1
ATOM 712 C C . ARG A 1 89 ? -11.526 -8.963 9.721 1.00 93.88 89 ARG A C 1
ATOM 714 O O . ARG A 1 89 ? -11.853 -10.143 9.663 1.00 93.88 89 ARG A O 1
ATOM 721 N N . GLU A 1 90 ? -12.386 -7.993 10.014 1.00 95.38 90 GLU A N 1
ATOM 722 C CA . GLU A 1 90 ? -13.823 -8.188 10.245 1.00 95.38 90 GLU A CA 1
ATOM 723 C C . GLU A 1 90 ? -14.632 -8.338 8.944 1.00 95.38 90 GLU A C 1
ATOM 725 O O . GLU A 1 90 ? -15.819 -8.657 8.994 1.00 95.38 90 GLU A O 1
ATOM 730 N N . GLY A 1 91 ? -14.015 -8.122 7.777 1.00 93.44 91 GLY A N 1
ATOM 731 C CA . GLY A 1 91 ? -14.690 -8.193 6.480 1.00 93.44 91 GLY A CA 1
ATOM 732 C C . GLY A 1 91 ? -15.541 -6.963 6.150 1.00 93.44 91 GLY A C 1
ATOM 733 O O . GLY A 1 91 ? -16.352 -7.012 5.228 1.00 93.44 91 GLY A O 1
ATOM 734 N N . SER A 1 92 ? -15.352 -5.846 6.861 1.00 94.88 92 SER A N 1
ATOM 735 C CA . SER A 1 92 ? -16.004 -4.559 6.580 1.00 94.88 92 SER A CA 1
ATOM 736 C C . SER A 1 92 ? -15.324 -3.856 5.398 1.00 94.88 92 SER A C 1
ATOM 738 O O . SER A 1 92 ? -14.705 -2.794 5.525 1.00 94.88 92 SER A O 1
ATOM 740 N N . VAL A 1 93 ? -15.379 -4.501 4.232 1.00 95.31 93 VAL A N 1
ATOM 741 C CA . VAL A 1 93 ? -14.629 -4.114 3.035 1.00 95.31 93 VAL A CA 1
ATOM 742 C C . VAL A 1 93 ? -15.509 -4.030 1.797 1.00 95.31 93 VAL A C 1
ATOM 744 O O . VAL A 1 93 ? -16.498 -4.742 1.650 1.00 95.31 93 VAL A O 1
ATOM 747 N N . ILE A 1 94 ? -15.100 -3.169 0.873 1.00 93.19 94 ILE A N 1
ATOM 748 C CA . ILE A 1 94 ? -15.629 -3.080 -0.483 1.00 93.19 94 ILE A CA 1
ATOM 749 C C . ILE A 1 94 ? -14.529 -3.581 -1.416 1.00 93.19 94 ILE A C 1
ATOM 751 O O . ILE A 1 94 ? -13.469 -2.956 -1.499 1.00 93.19 94 ILE A O 1
ATOM 755 N N . GLN A 1 95 ? -14.778 -4.702 -2.094 1.00 93.81 95 GLN A N 1
ATOM 756 C CA . GLN A 1 95 ? -13.896 -5.225 -3.138 1.00 93.81 95 GLN A CA 1
ATOM 757 C C . GLN A 1 95 ? -14.057 -4.397 -4.411 1.00 93.81 95 GLN A C 1
ATOM 759 O O . GLN A 1 95 ? -15.175 -4.070 -4.818 1.00 93.81 95 GLN A O 1
ATOM 764 N N . LYS A 1 96 ? -12.932 -4.055 -5.029 1.00 92.00 96 LYS A N 1
ATOM 765 C CA . LYS A 1 96 ? -12.854 -3.298 -6.272 1.00 92.00 96 LYS A CA 1
ATOM 766 C C . LYS A 1 96 ? -11.780 -3.900 -7.160 1.00 92.00 96 LYS A C 1
ATOM 768 O O . LYS A 1 96 ? -10.737 -4.311 -6.663 1.00 92.00 96 LYS A O 1
ATOM 773 N N . GLN A 1 97 ? -12.030 -3.886 -8.462 1.00 89.94 97 GLN A N 1
ATOM 774 C CA . GLN A 1 97 ? -11.015 -4.227 -9.446 1.00 89.94 97 GLN A CA 1
ATOM 775 C C . GLN A 1 97 ? -10.167 -2.987 -9.741 1.00 89.94 97 GLN A C 1
ATOM 777 O O . GLN A 1 97 ? -10.684 -1.867 -9.803 1.00 89.94 97 GLN A O 1
ATOM 782 N N . ILE A 1 98 ? -8.867 -3.182 -9.924 1.00 87.88 98 ILE A N 1
ATOM 783 C CA . ILE A 1 98 ? -7.955 -2.132 -10.378 1.00 87.88 98 ILE A CA 1
ATOM 784 C C . ILE A 1 98 ? -8.434 -1.558 -11.717 1.00 87.88 98 ILE A C 1
ATOM 786 O O . ILE A 1 98 ? -8.893 -2.273 -12.609 1.00 87.88 98 ILE A O 1
ATOM 790 N N . SER A 1 99 ? -8.336 -0.243 -11.863 1.00 78.56 99 SER A N 1
ATOM 791 C CA . SER A 1 99 ? -8.697 0.445 -13.101 1.00 78.56 99 SER A CA 1
ATOM 792 C C . SER A 1 99 ? -7.486 0.523 -14.030 1.00 78.56 99 SER A C 1
ATOM 794 O O . SER A 1 99 ? -6.511 1.187 -13.700 1.00 78.56 99 SER A O 1
ATOM 796 N N . GLY A 1 100 ? -7.547 -0.115 -15.203 1.00 70.06 100 GLY A N 1
ATOM 797 C CA . GLY A 1 100 ? -6.509 -0.005 -16.239 1.00 70.06 100 GLY A CA 1
ATOM 798 C C . GLY A 1 100 ? -6.019 -1.351 -16.792 1.00 70.06 100 GLY A C 1
ATOM 799 O O . GLY A 1 100 ? -6.586 -2.394 -16.469 1.00 70.06 100 GLY A O 1
ATOM 800 N N . PRO A 1 101 ? -4.991 -1.354 -17.667 1.00 65.75 101 PRO A N 1
ATOM 801 C CA . PRO A 1 101 ? -4.309 -2.579 -18.089 1.00 65.75 101 PRO A CA 1
ATOM 802 C C . PRO A 1 101 ? -3.763 -3.326 -16.867 1.00 65.75 101 PRO A C 1
ATOM 804 O O . PRO A 1 101 ? -3.368 -2.682 -15.898 1.00 65.75 101 PRO A O 1
ATOM 807 N N . SER A 1 102 ? -3.695 -4.660 -16.925 1.00 66.25 102 SER A N 1
ATOM 808 C CA . SER A 1 102 ? -3.218 -5.491 -15.807 1.00 66.25 102 SER A CA 1
ATOM 809 C C . SER A 1 102 ? -1.957 -4.904 -15.153 1.00 66.25 102 SER A C 1
ATOM 811 O O . SER A 1 102 ? -0.911 -4.775 -15.802 1.00 66.25 102 SER A O 1
ATOM 813 N N . LEU A 1 103 ? -2.052 -4.546 -13.864 1.00 66.81 103 LEU A N 1
ATOM 814 C CA . LEU A 1 103 ? -0.958 -3.926 -13.108 1.00 66.81 103 LEU A CA 1
ATOM 815 C C . LEU A 1 103 ? 0.269 -4.837 -13.025 1.00 66.81 103 LEU A C 1
ATOM 817 O O . LEU A 1 103 ? 1.388 -4.337 -13.028 1.00 66.81 103 LEU A O 1
ATOM 821 N N . ILE A 1 104 ? 0.091 -6.162 -13.026 1.00 63.75 104 ILE A N 1
ATOM 822 C CA . ILE A 1 104 ? 1.206 -7.117 -13.130 1.00 63.75 104 ILE A CA 1
ATOM 823 C C . ILE A 1 104 ? 1.958 -6.917 -14.450 1.00 63.75 104 ILE A C 1
ATOM 825 O O . ILE A 1 104 ? 3.189 -6.917 -14.472 1.00 63.75 104 ILE A O 1
ATOM 829 N N . GLY A 1 105 ? 1.231 -6.691 -15.547 1.00 63.84 105 GLY A N 1
ATOM 830 C CA . GLY A 1 105 ? 1.820 -6.318 -16.831 1.00 63.84 105 GLY A CA 1
ATOM 831 C C . GLY A 1 105 ? 2.589 -4.998 -16.749 1.00 63.84 105 GLY A C 1
ATOM 832 O O . GLY A 1 105 ? 3.692 -4.899 -17.284 1.00 63.84 105 GLY A O 1
ATOM 833 N N . TYR A 1 106 ? 2.059 -4.010 -16.024 1.00 63.03 106 TYR A N 1
ATOM 834 C CA . TYR A 1 106 ? 2.704 -2.709 -15.839 1.00 63.03 106 TYR A CA 1
ATOM 835 C C . TYR A 1 106 ? 3.946 -2.764 -14.932 1.00 63.03 106 TYR A C 1
ATOM 837 O O . TYR A 1 106 ? 4.980 -2.214 -15.296 1.00 63.03 106 TYR A O 1
ATOM 845 N N . ILE A 1 107 ? 3.910 -3.477 -13.801 1.00 65.31 107 ILE A N 1
ATOM 846 C CA . ILE A 1 107 ? 5.062 -3.667 -12.899 1.00 65.31 107 ILE A CA 1
ATOM 847 C C . ILE A 1 107 ? 6.174 -4.442 -13.613 1.00 65.31 107 ILE A C 1
ATOM 849 O O . ILE A 1 107 ? 7.336 -4.037 -13.566 1.00 65.31 107 ILE A O 1
ATOM 853 N N . ASN A 1 108 ? 5.825 -5.502 -14.349 1.00 60.66 108 ASN A N 1
ATOM 854 C CA . ASN A 1 108 ? 6.793 -6.212 -15.184 1.00 60.66 108 ASN A CA 1
ATOM 855 C C . ASN A 1 108 ? 7.346 -5.313 -16.303 1.00 60.66 108 ASN A C 1
ATOM 857 O O . ASN A 1 108 ? 8.519 -5.424 -16.648 1.00 60.66 108 ASN A O 1
ATOM 861 N N . SER A 1 109 ? 6.545 -4.381 -16.829 1.00 60.91 109 SER A N 1
ATOM 862 C CA . SER A 1 109 ? 6.997 -3.371 -17.795 1.00 60.91 109 SER A CA 1
ATOM 863 C C . SER A 1 109 ? 7.873 -2.272 -17.169 1.00 60.91 109 SER A C 1
ATOM 865 O O . SER A 1 109 ? 8.724 -1.707 -17.857 1.00 60.91 109 SER A O 1
ATOM 867 N N . LEU A 1 110 ? 7.681 -1.949 -15.886 1.00 59.09 110 LEU A N 1
ATOM 868 C CA . LEU A 1 110 ? 8.475 -0.981 -15.117 1.00 59.09 110 LEU A CA 1
ATOM 869 C C . LEU A 1 110 ? 9.844 -1.535 -14.704 1.00 59.09 110 LEU A C 1
ATOM 871 O O . LEU A 1 110 ? 10.775 -0.758 -14.472 1.00 59.09 110 LEU A O 1
ATOM 875 N N . ILE A 1 111 ? 10.030 -2.861 -14.731 1.00 59.97 111 ILE A N 1
ATOM 876 C CA . ILE A 1 111 ? 11.349 -3.507 -14.872 1.00 59.97 111 ILE A CA 1
ATOM 877 C C . ILE A 1 111 ? 11.843 -3.268 -16.316 1.00 59.97 111 ILE A C 1
ATOM 879 O O . ILE A 1 111 ? 12.123 -4.168 -17.100 1.00 59.97 111 ILE A O 1
ATOM 883 N N . GLY A 1 112 ? 11.886 -1.998 -16.705 1.00 63.81 112 GLY A N 1
ATOM 884 C CA . GLY A 1 112 ? 12.344 -1.535 -17.998 1.00 63.81 112 GLY A CA 1
ATOM 885 C C . GLY A 1 112 ? 13.846 -1.288 -17.987 1.00 63.81 112 GLY A C 1
ATOM 886 O O . GLY A 1 112 ? 14.533 -1.400 -16.967 1.00 63.81 112 GLY A O 1
ATOM 887 N N . ILE A 1 113 ? 14.361 -0.860 -19.138 1.00 72.75 113 ILE A N 1
ATOM 888 C CA . ILE A 1 113 ? 15.791 -0.601 -19.346 1.00 72.75 113 ILE A CA 1
ATOM 889 C C . ILE A 1 113 ? 16.401 0.337 -18.280 1.00 72.75 113 ILE A C 1
ATOM 891 O O . ILE A 1 113 ? 17.560 0.179 -17.908 1.00 72.75 113 ILE A O 1
ATOM 895 N N . ARG A 1 114 ? 15.616 1.271 -17.718 1.00 72.38 114 ARG A N 1
ATOM 896 C CA . ARG A 1 114 ? 16.055 2.186 -16.647 1.00 72.38 114 ARG A CA 1
ATOM 897 C C . ARG A 1 114 ? 16.451 1.449 -15.362 1.00 72.38 114 ARG A C 1
ATOM 899 O O . ARG A 1 114 ? 17.496 1.759 -14.799 1.00 72.38 114 ARG A O 1
ATOM 906 N N . THR A 1 115 ? 15.678 0.452 -14.937 1.00 78.50 115 THR A N 1
ATOM 907 C CA . THR A 1 115 ? 15.983 -0.364 -13.748 1.00 78.50 115 THR A CA 1
ATOM 908 C C . THR A 1 115 ? 17.236 -1.208 -13.975 1.00 78.50 115 THR A C 1
ATOM 910 O O . THR A 1 115 ? 18.082 -1.306 -13.089 1.00 78.50 115 THR A O 1
ATOM 913 N N . VAL A 1 116 ? 17.424 -1.732 -15.193 1.00 80.56 116 VAL A N 1
ATOM 914 C CA . VAL A 1 116 ? 18.652 -2.449 -15.583 1.00 80.56 116 VAL A CA 1
ATOM 915 C C . VAL A 1 116 ? 19.878 -1.538 -15.478 1.00 80.56 116 VAL A C 1
ATOM 917 O O . VAL A 1 116 ? 20.874 -1.934 -14.876 1.00 80.56 116 VAL A O 1
ATOM 920 N N . TYR A 1 117 ? 19.805 -0.303 -15.988 1.00 83.94 117 TYR A N 1
ATOM 921 C CA . TYR A 1 117 ? 20.904 0.660 -15.860 1.00 83.94 117 TYR A CA 1
ATOM 922 C C . TYR A 1 117 ? 21.229 0.995 -14.400 1.00 83.94 117 TYR A C 1
ATOM 924 O O . TYR A 1 117 ? 22.407 1.062 -14.051 1.00 83.94 117 TYR A O 1
ATOM 932 N N . ILE A 1 118 ? 20.217 1.156 -13.539 1.00 86.50 118 ILE A N 1
ATOM 933 C CA . ILE A 1 118 ? 20.427 1.381 -12.100 1.00 86.50 118 ILE A CA 1
ATOM 934 C C . ILE A 1 118 ? 21.146 0.183 -11.466 1.00 86.50 118 ILE A C 1
ATOM 936 O O . ILE A 1 118 ? 22.125 0.378 -10.751 1.00 86.50 118 ILE A O 1
ATOM 940 N N . ILE A 1 119 ? 20.721 -1.052 -11.755 1.00 87.38 119 ILE A N 1
ATOM 941 C CA . ILE A 1 119 ? 21.361 -2.265 -11.220 1.00 87.38 119 ILE A CA 1
ATOM 942 C C . ILE A 1 119 ? 22.822 -2.360 -11.677 1.00 87.38 119 ILE A C 1
ATOM 944 O O . ILE A 1 119 ? 23.706 -2.581 -10.851 1.00 87.38 119 ILE A O 1
ATOM 948 N N . VAL A 1 120 ? 23.095 -2.145 -12.968 1.00 90.31 120 VAL A N 1
ATOM 949 C CA . VAL A 1 120 ? 24.465 -2.147 -13.510 1.00 90.31 120 VAL A CA 1
ATOM 950 C C . VAL A 1 120 ? 25.324 -1.083 -12.826 1.00 90.31 120 VAL A C 1
ATOM 952 O O . VAL A 1 120 ? 26.456 -1.368 -12.436 1.00 90.31 120 VAL A O 1
ATOM 955 N N . PHE A 1 121 ? 24.782 0.120 -12.625 1.00 93.31 121 PHE A N 1
ATOM 956 C CA . PHE A 1 121 ? 25.476 1.200 -11.929 1.00 93.31 121 PHE A CA 1
ATOM 957 C C . PHE A 1 121 ? 25.796 0.834 -10.473 1.00 93.31 121 PHE A C 1
ATOM 959 O O . PHE A 1 121 ? 26.933 1.003 -10.036 1.00 93.31 121 PHE A O 1
ATOM 966 N N . VAL A 1 122 ? 24.838 0.265 -9.734 1.00 93.31 122 VAL A N 1
ATOM 967 C CA . VAL A 1 122 ? 25.049 -0.192 -8.351 1.00 93.31 122 VAL A CA 1
ATOM 968 C C . VAL A 1 122 ? 26.129 -1.275 -8.285 1.00 93.31 122 VAL A C 1
ATOM 970 O O . VAL A 1 122 ? 27.023 -1.187 -7.446 1.00 93.31 122 VAL A O 1
ATOM 973 N N . VAL A 1 123 ? 26.106 -2.260 -9.190 1.00 93.88 123 VAL A N 1
ATOM 974 C CA . VAL A 1 123 ? 27.142 -3.307 -9.256 1.00 93.88 123 VAL A CA 1
ATOM 975 C C . VAL A 1 123 ? 28.518 -2.705 -9.541 1.00 93.88 123 VAL A C 1
ATOM 977 O O . VAL A 1 123 ? 29.484 -3.068 -8.872 1.00 93.88 123 VAL A O 1
ATOM 980 N N . ALA A 1 124 ? 28.617 -1.757 -10.475 1.00 93.25 124 ALA A N 1
ATOM 981 C CA . ALA A 1 124 ? 29.871 -1.074 -10.782 1.00 93.25 124 ALA A CA 1
ATOM 982 C C . ALA A 1 124 ? 30.420 -0.299 -9.570 1.00 93.25 124 ALA A C 1
ATOM 984 O O . ALA A 1 124 ? 31.609 -0.390 -9.269 1.00 93.25 124 ALA A O 1
ATOM 985 N N . VAL A 1 125 ? 29.557 0.407 -8.830 1.00 93.88 125 VAL A N 1
ATOM 986 C CA . VAL A 1 125 ? 29.940 1.118 -7.599 1.00 93.88 125 VAL A CA 1
ATOM 987 C C . VAL A 1 125 ? 30.396 0.141 -6.513 1.00 93.88 125 VAL A C 1
ATOM 989 O O . VAL A 1 125 ? 31.421 0.374 -5.877 1.00 93.88 125 VAL A O 1
ATOM 992 N N . ILE A 1 126 ? 29.697 -0.984 -6.325 1.00 91.38 126 ILE A N 1
ATOM 993 C CA . ILE A 1 126 ? 30.108 -2.026 -5.372 1.00 91.38 126 ILE A CA 1
ATOM 994 C C . ILE A 1 126 ? 31.473 -2.606 -5.761 1.00 91.38 126 ILE A C 1
ATOM 996 O O . ILE A 1 126 ? 32.330 -2.757 -4.890 1.00 91.38 126 ILE A O 1
ATOM 1000 N N . MET A 1 127 ? 31.707 -2.897 -7.046 1.00 89.75 127 MET A N 1
ATOM 1001 C CA . MET A 1 127 ? 33.011 -3.368 -7.526 1.00 89.75 127 MET A CA 1
ATOM 1002 C C . MET A 1 127 ? 34.115 -2.342 -7.257 1.00 89.75 127 MET A C 1
ATOM 1004 O O . MET A 1 127 ? 35.171 -2.729 -6.764 1.00 89.75 127 MET A O 1
ATOM 1008 N N . LEU A 1 128 ? 33.856 -1.050 -7.493 1.00 88.81 128 LEU A N 1
ATOM 1009 C CA . LEU A 1 128 ? 34.809 0.030 -7.225 1.00 88.81 128 LEU A CA 1
ATOM 1010 C C . LEU A 1 128 ? 35.162 0.127 -5.730 1.00 88.81 128 LEU A C 1
ATOM 1012 O O . LEU A 1 128 ? 36.336 0.212 -5.367 1.00 88.81 128 LEU A O 1
ATOM 1016 N N . ILE A 1 129 ? 34.158 0.046 -4.849 1.00 88.06 129 ILE A N 1
ATOM 1017 C CA . ILE A 1 129 ? 34.361 0.038 -3.392 1.00 88.06 129 ILE A CA 1
ATOM 1018 C C . ILE A 1 129 ? 35.173 -1.194 -2.966 1.00 88.06 129 ILE A C 1
ATOM 1020 O O . ILE A 1 129 ? 36.093 -1.080 -2.158 1.00 88.06 129 ILE A O 1
ATOM 1024 N N . GLN A 1 130 ? 34.876 -2.372 -3.522 1.00 81.75 130 GLN A N 1
ATOM 1025 C CA . GLN A 1 130 ? 35.621 -3.598 -3.224 1.00 81.75 130 GLN A CA 1
ATOM 1026 C C . GLN A 1 130 ? 37.069 -3.548 -3.715 1.00 81.75 130 GLN A C 1
ATOM 1028 O O . GLN A 1 130 ? 37.934 -4.112 -3.052 1.00 81.75 130 GLN A O 1
ATOM 1033 N N . THR A 1 131 ? 37.352 -2.912 -4.855 1.00 78.31 131 THR A N 1
ATOM 1034 C CA . THR A 1 131 ? 38.731 -2.746 -5.334 1.00 78.31 131 THR A CA 1
ATOM 1035 C C . THR A 1 131 ? 39.534 -1.809 -4.442 1.00 78.31 131 THR A C 1
ATOM 1037 O O . THR A 1 131 ? 40.669 -2.134 -4.122 1.00 78.31 131 THR A O 1
ATOM 1040 N N . ILE A 1 132 ? 38.933 -0.719 -3.954 1.00 78.56 132 ILE A N 1
ATOM 1041 C CA . ILE A 1 132 ? 39.609 0.236 -3.061 1.00 78.56 132 ILE A CA 1
ATOM 1042 C C . ILE A 1 132 ? 39.861 -0.389 -1.676 1.00 78.56 132 ILE A C 1
ATOM 1044 O O . ILE A 1 132 ? 40.943 -0.244 -1.118 1.00 78.56 132 ILE A O 1
ATOM 1048 N N . ASN A 1 133 ? 38.908 -1.162 -1.142 1.00 64.56 133 ASN A N 1
ATOM 1049 C CA . ASN A 1 133 ? 39.064 -1.854 0.148 1.00 64.56 133 ASN A CA 1
ATOM 1050 C C . ASN A 1 133 ? 40.019 -3.062 0.114 1.00 64.56 133 ASN A C 1
ATOM 1052 O O . ASN A 1 133 ? 40.318 -3.629 1.163 1.00 64.56 133 ASN A O 1
ATOM 1056 N N . LYS A 1 134 ? 40.483 -3.496 -1.064 1.00 60.16 134 LYS A N 1
ATOM 1057 C CA . LYS A 1 134 ? 41.451 -4.598 -1.203 1.00 60.16 134 LYS A CA 1
ATOM 1058 C C . LYS A 1 134 ? 42.915 -4.140 -1.125 1.00 60.16 134 LYS A C 1
ATOM 1060 O O . LYS A 1 134 ? 43.794 -4.995 -1.184 1.00 60.16 134 LYS A O 1
ATOM 1065 N N . GLU A 1 135 ? 43.189 -2.840 -0.971 1.00 53.91 135 GLU A N 1
ATOM 1066 C CA . GLU A 1 135 ? 44.556 -2.287 -1.006 1.00 53.91 135 GLU A CA 1
ATOM 1067 C C . GLU A 1 135 ? 45.238 -2.073 0.362 1.00 53.91 135 GLU A C 1
ATOM 1069 O O . GLU A 1 135 ? 46.328 -1.507 0.408 1.00 53.91 135 GLU A O 1
ATOM 1074 N N . GLU A 1 136 ? 44.703 -2.582 1.477 1.00 50.97 136 GLU A N 1
ATOM 1075 C CA . GLU A 1 136 ? 45.476 -2.668 2.731 1.00 50.97 136 GLU A CA 1
ATOM 1076 C C . GLU A 1 136 ? 46.051 -4.083 2.933 1.00 50.97 136 GLU A C 1
ATOM 1078 O O . GLU A 1 136 ? 45.338 -4.987 3.382 1.00 50.97 136 GLU A O 1
ATOM 1083 N N . PRO A 1 137 ? 47.343 -4.335 2.631 1.00 47.66 137 PRO A N 1
ATOM 1084 C CA . PRO A 1 137 ? 47.970 -5.590 3.006 1.00 47.66 137 PRO A CA 1
ATOM 1085 C C . PRO A 1 137 ? 48.215 -5.598 4.519 1.00 47.66 137 PRO A C 1
ATOM 1087 O O . PRO A 1 137 ? 48.938 -4.758 5.058 1.00 47.66 137 PRO A O 1
ATOM 1090 N N . LEU A 1 138 ? 47.642 -6.596 5.196 1.00 45.19 138 LEU A N 1
ATOM 1091 C CA . LEU A 1 138 ? 47.940 -6.970 6.578 1.00 45.19 138 LEU A CA 1
ATOM 1092 C C . LEU A 1 138 ? 49.454 -7.187 6.753 1.00 45.19 138 LEU A C 1
ATOM 1094 O O . LEU A 1 138 ? 49.982 -8.271 6.510 1.00 45.19 138 LEU A O 1
ATOM 1098 N N . ARG A 1 139 ? 50.170 -6.142 7.177 1.00 49.59 139 ARG A N 1
ATOM 1099 C CA . ARG A 1 139 ? 51.585 -6.197 7.552 1.00 49.59 139 ARG A CA 1
ATOM 1100 C C . ARG A 1 139 ? 51.698 -6.358 9.066 1.00 49.59 139 ARG A C 1
ATOM 1102 O O . ARG A 1 139 ? 51.830 -5.384 9.796 1.00 49.59 139 ARG A O 1
ATOM 1109 N N . VAL A 1 140 ? 51.678 -7.606 9.521 1.00 40.75 140 VAL A N 1
ATOM 1110 C CA . VAL A 1 140 ? 52.057 -8.050 10.876 1.00 40.75 140 VAL A CA 1
ATOM 1111 C C . VAL A 1 140 ? 52.686 -9.438 10.668 1.00 40.75 140 VAL A C 1
ATOM 1113 O O . VAL A 1 140 ? 52.079 -10.251 9.989 1.00 40.75 140 VAL A O 1
ATOM 1116 N N . GLY A 1 141 ? 53.888 -9.838 11.086 1.00 36.66 141 GLY A N 1
ATOM 1117 C CA . GLY A 1 141 ? 54.837 -9.362 12.084 1.00 36.66 141 GLY A CA 1
ATOM 1118 C C . GLY A 1 141 ? 55.350 -10.585 12.874 1.00 36.66 141 GLY A C 1
ATOM 1119 O O . GLY A 1 141 ? 54.620 -11.082 13.717 1.00 36.66 141 GLY A O 1
ATOM 1120 N N . THR A 1 142 ? 56.598 -11.014 12.610 1.00 34.03 142 THR A N 1
ATOM 1121 C CA . THR A 1 142 ? 57.543 -11.693 13.545 1.00 34.03 142 THR A CA 1
ATOM 1122 C C . THR A 1 142 ? 57.331 -13.181 13.924 1.00 34.03 142 THR A C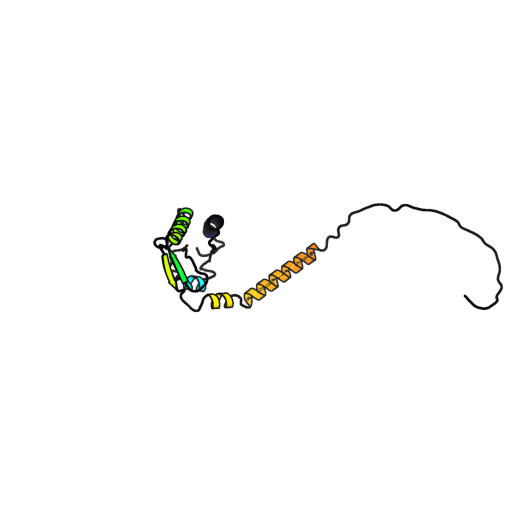 1
ATOM 1124 O O . THR A 1 142 ? 56.386 -13.505 14.632 1.00 34.03 142 THR A O 1
ATOM 1127 N N . ARG A 1 143 ? 58.306 -14.068 13.606 1.00 32.47 143 ARG A N 1
ATOM 1128 C CA . ARG A 1 143 ? 59.307 -14.638 14.561 1.00 32.47 143 ARG A CA 1
ATOM 1129 C C . ARG A 1 143 ? 59.975 -15.953 14.078 1.00 32.47 143 ARG A C 1
ATOM 1131 O O . ARG A 1 143 ? 59.297 -16.932 13.804 1.00 32.47 143 ARG A O 1
ATOM 1138 N N . ASP A 1 144 ? 61.311 -15.910 14.061 1.00 32.75 144 ASP A N 1
ATOM 1139 C CA . ASP A 1 144 ? 62.349 -16.943 14.258 1.00 32.75 144 ASP A CA 1
ATOM 1140 C C . ASP A 1 144 ? 62.281 -18.320 13.565 1.00 32.75 144 ASP A C 1
ATOM 1142 O O . ASP A 1 144 ? 61.547 -19.218 13.972 1.00 32.75 144 ASP A O 1
ATOM 1146 N N . GLN A 1 145 ? 63.267 -18.571 12.694 1.00 34.34 145 GLN A N 1
ATOM 1147 C CA . GLN A 1 145 ? 64.050 -19.805 12.791 1.00 34.34 145 GLN A CA 1
ATOM 1148 C C . GLN A 1 145 ? 65.545 -19.463 12.731 1.00 34.34 145 GLN A C 1
ATOM 1150 O O . GLN A 1 145 ? 66.026 -18.824 11.799 1.00 34.34 145 GLN A O 1
ATOM 1155 N N . VAL A 1 146 ? 66.211 -19.822 13.824 1.00 35.28 146 VAL A N 1
ATOM 1156 C CA . VAL A 1 146 ? 67.566 -19.470 14.247 1.00 35.28 146 VAL A CA 1
ATOM 1157 C C . VAL A 1 146 ? 68.616 -20.356 13.567 1.00 35.28 146 VAL A C 1
ATOM 1159 O O . VAL A 1 146 ? 68.407 -21.553 13.394 1.00 35.28 146 VAL A O 1
ATOM 1162 N N . ASP A 1 147 ? 69.724 -19.702 13.220 1.00 34.47 147 ASP A N 1
ATOM 1163 C CA . ASP A 1 147 ? 71.116 -20.126 13.015 1.00 34.47 147 ASP A CA 1
ATOM 1164 C C . ASP A 1 147 ? 71.512 -21.614 13.101 1.00 34.47 147 ASP A C 1
ATOM 1166 O O . ASP A 1 147 ? 71.306 -22.287 14.109 1.00 34.47 147 ASP A O 1
ATOM 1170 N N . HIS A 1 148 ? 72.336 -22.040 12.134 1.00 32.75 148 HIS A N 1
ATOM 1171 C CA . HIS A 1 148 ? 73.550 -22.802 12.439 1.00 32.75 148 HIS A CA 1
ATOM 1172 C C . HIS A 1 148 ? 74.717 -22.354 11.549 1.00 32.75 148 HIS A C 1
ATOM 1174 O O . HIS A 1 148 ? 74.592 -22.177 10.339 1.00 32.75 148 HIS A O 1
ATOM 1180 N N . ALA A 1 149 ? 75.852 -22.137 12.206 1.00 33.47 149 ALA A N 1
ATOM 1181 C CA . ALA A 1 149 ? 76.993 -21.371 11.745 1.00 33.47 149 ALA A CA 1
ATOM 1182 C C . ALA A 1 149 ? 78.200 -22.234 11.311 1.00 33.47 149 ALA A C 1
ATOM 1184 O O . ALA A 1 149 ? 78.407 -23.327 11.829 1.00 33.47 149 ALA A O 1
ATOM 1185 N N . SER A 1 150 ? 79.047 -21.616 10.474 1.00 33.72 150 SER A N 1
ATOM 1186 C CA . SER A 1 150 ? 80.527 -21.668 10.470 1.00 33.72 150 SER A CA 1
ATOM 1187 C C . SER A 1 150 ? 81.298 -22.856 9.862 1.00 33.72 150 SER A C 1
ATOM 1189 O O . SER A 1 150 ? 81.280 -23.967 10.378 1.00 33.72 150 SER A O 1
ATOM 1191 N N . SER A 1 151 ? 82.137 -22.536 8.861 1.00 30.06 151 SER A N 1
ATOM 1192 C CA . SER A 1 151 ? 83.575 -22.889 8.674 1.00 30.06 151 SER A CA 1
ATOM 1193 C C . SER A 1 151 ? 83.888 -23.009 7.167 1.00 30.06 151 SER A C 1
ATOM 1195 O O . SER A 1 151 ? 83.016 -23.385 6.400 1.00 30.06 151 SER A O 1
ATOM 1197 N N . SER A 1 152 ? 85.052 -22.718 6.590 1.00 29.83 152 SER A N 1
ATOM 1198 C CA . SER A 1 152 ? 86.292 -22.029 6.959 1.00 29.83 152 SER A CA 1
ATOM 1199 C C . SER A 1 152 ? 87.112 -21.908 5.661 1.00 29.83 152 SER A C 1
ATOM 1201 O O . SER A 1 152 ? 87.108 -22.815 4.832 1.00 29.83 152 SER A O 1
ATOM 1203 N N . THR A 1 153 ? 87.811 -20.790 5.497 1.00 30.39 153 THR A N 1
ATOM 1204 C CA . THR A 1 153 ? 88.693 -20.450 4.371 1.00 30.39 153 THR A CA 1
ATOM 1205 C C . THR A 1 153 ? 89.972 -21.307 4.292 1.00 30.39 153 THR A C 1
ATOM 1207 O O . THR A 1 153 ? 90.527 -21.700 5.314 1.00 30.39 153 THR A O 1
ATOM 1210 N N . SER A 1 154 ? 90.491 -21.431 3.059 1.00 30.66 154 SER A N 1
ATOM 1211 C CA . SER A 1 154 ? 91.878 -21.689 2.608 1.00 30.66 154 SER A CA 1
ATOM 1212 C C . SER A 1 154 ? 92.426 -23.121 2.537 1.00 30.66 154 SER A C 1
ATOM 1214 O O . SER A 1 154 ? 92.828 -23.710 3.532 1.00 30.66 154 SER A O 1
ATOM 1216 N N . GLN A 1 155 ? 92.645 -23.581 1.300 1.00 30.47 155 GLN A N 1
ATOM 1217 C CA . GLN A 1 155 ? 93.855 -24.322 0.948 1.00 30.47 155 GLN A CA 1
ATOM 1218 C C . GLN A 1 155 ? 94.336 -23.845 -0.431 1.00 30.47 155 GLN A C 1
ATOM 1220 O O . GLN A 1 155 ? 93.618 -23.923 -1.424 1.00 30.47 155 GLN A O 1
ATOM 1225 N N . ALA A 1 156 ? 95.529 -23.258 -0.449 1.00 32.31 156 ALA A N 1
ATOM 1226 C CA . ALA A 1 156 ? 96.278 -22.912 -1.645 1.00 32.31 156 ALA A CA 1
ATOM 1227 C C . ALA A 1 156 ? 97.235 -24.067 -1.956 1.00 32.31 156 ALA A C 1
ATOM 1229 O O . ALA A 1 156 ? 97.916 -24.497 -1.036 1.00 32.31 156 ALA A O 1
ATOM 1230 N N . GLU A 1 157 ? 97.325 -24.515 -3.213 1.00 33.41 157 GLU A N 1
ATOM 1231 C CA . GLU A 1 157 ? 98.598 -24.872 -3.863 1.00 33.41 157 GLU A CA 1
ATOM 1232 C C . GLU A 1 157 ? 98.409 -25.230 -5.352 1.00 33.41 157 GLU A C 1
ATOM 1234 O O . GLU A 1 157 ? 97.762 -26.202 -5.718 1.00 33.41 157 GLU A O 1
ATOM 1239 N N . SER A 1 158 ? 99.004 -24.387 -6.197 1.00 32.34 158 SER A N 1
ATOM 1240 C CA . SER A 1 158 ? 99.980 -24.743 -7.235 1.00 32.34 158 SER A CA 1
ATOM 1241 C C . SER A 1 158 ? 99.675 -25.800 -8.319 1.00 32.34 158 SER A C 1
ATOM 1243 O O . SER A 1 158 ? 99.727 -27.000 -8.089 1.00 32.34 158 SER A O 1
ATOM 1245 N N . ARG A 1 159 ? 99.690 -25.270 -9.555 1.00 35.62 159 ARG A N 1
ATOM 1246 C CA . ARG A 1 159 ? 100.260 -25.810 -10.812 1.00 35.62 159 ARG A CA 1
ATOM 1247 C C . ARG A 1 159 ? 99.476 -26.854 -11.626 1.00 35.62 159 ARG A C 1
ATOM 1249 O O . ARG A 1 159 ? 99.396 -28.026 -11.294 1.00 35.62 159 ARG A O 1
ATOM 1256 N N . GLU A 1 160 ? 99.013 -26.343 -12.773 1.00 37.75 160 GLU A N 1
ATOM 1257 C CA . GLU A 1 160 ? 98.932 -26.935 -14.119 1.00 37.75 160 GLU A CA 1
ATOM 1258 C C . GLU A 1 160 ? 99.332 -28.410 -14.275 1.00 37.75 160 GLU A C 1
ATOM 1260 O O . GLU A 1 160 ? 100.449 -28.790 -13.938 1.00 37.75 160 GLU A O 1
ATOM 1265 N N . VAL A 1 161 ? 98.493 -29.183 -14.975 1.00 35.38 161 VAL A N 1
ATOM 1266 C CA . VAL A 1 161 ? 98.839 -29.778 -16.282 1.00 35.38 161 VAL A CA 1
ATOM 1267 C C . VAL A 1 161 ? 97.603 -30.460 -16.891 1.00 35.38 161 VAL A C 1
ATOM 1269 O O . VAL A 1 161 ? 96.911 -31.255 -16.265 1.00 35.38 161 VAL A O 1
ATOM 1272 N N . HIS A 1 162 ? 97.345 -30.122 -18.154 1.00 33.88 162 HIS A N 1
ATOM 1273 C CA . HIS A 1 162 ? 96.407 -30.767 -19.071 1.00 33.88 162 HIS A CA 1
ATOM 1274 C C . HIS A 1 162 ? 96.505 -32.304 -19.105 1.00 33.88 162 HIS A C 1
ATOM 1276 O O . HIS A 1 162 ? 97.574 -32.830 -19.406 1.00 33.88 162 HIS A O 1
ATOM 1282 N N . ARG A 1 163 ? 95.359 -32.995 -19.011 1.00 38.59 163 ARG A N 1
ATOM 1283 C CA . ARG A 1 163 ? 94.906 -34.091 -19.909 1.00 38.59 163 ARG A CA 1
ATOM 1284 C C . ARG A 1 163 ? 93.606 -34.677 -19.347 1.00 38.59 163 ARG A C 1
ATOM 1286 O O . ARG A 1 163 ? 93.572 -35.113 -18.212 1.00 38.59 163 ARG A O 1
ATOM 1293 N N . SER A 1 164 ? 92.486 -34.490 -20.038 1.00 36.25 164 SER A N 1
ATOM 1294 C CA . SER A 1 164 ? 91.974 -35.351 -21.116 1.00 36.25 164 SER A CA 1
ATOM 1295 C C . SER A 1 164 ? 91.157 -36.520 -20.577 1.00 36.25 164 SER A C 1
ATOM 1297 O O . SER A 1 164 ? 91.725 -37.515 -20.154 1.00 36.25 164 SER A O 1
ATOM 1299 N N . GLY A 1 165 ? 89.844 -36.407 -20.774 1.00 32.97 165 GLY A N 1
ATOM 1300 C CA . GLY A 1 165 ? 89.022 -37.519 -21.233 1.00 32.97 165 GLY A CA 1
ATOM 1301 C C . GLY A 1 165 ? 88.477 -38.480 -20.180 1.00 32.97 165 GLY A C 1
ATOM 1302 O O . GLY A 1 165 ? 89.194 -39.346 -19.704 1.00 32.97 165 GLY A O 1
ATOM 1303 N N . ASP A 1 166 ? 87.149 -38.419 -20.062 1.00 35.53 166 ASP A N 1
ATOM 1304 C CA . ASP A 1 166 ? 86.237 -39.513 -20.446 1.00 35.53 166 ASP A CA 1
ATOM 1305 C C . ASP A 1 166 ? 85.569 -40.335 -19.318 1.00 35.53 166 ASP A C 1
ATOM 1307 O O . ASP A 1 166 ? 86.243 -40.995 -18.536 1.00 35.53 166 ASP A O 1
ATOM 1311 N N . LYS A 1 167 ? 84.221 -40.315 -19.390 1.00 41.91 167 LYS A N 1
ATOM 1312 C CA . LYS A 1 167 ? 83.194 -41.328 -19.030 1.00 41.91 167 LYS A CA 1
ATOM 1313 C C . LYS A 1 167 ? 82.943 -41.699 -17.557 1.00 41.91 167 LYS A C 1
ATOM 1315 O O . LYS A 1 167 ? 83.875 -41.928 -16.803 1.00 41.91 167 LYS A O 1
ATOM 1320 N N . GLU A 1 168 ? 81.675 -41.540 -17.138 1.00 40.31 168 GLU A N 1
ATOM 1321 C CA . GLU A 1 168 ? 80.671 -42.599 -16.793 1.00 40.31 168 GLU A CA 1
ATOM 1322 C C . GLU A 1 168 ? 80.889 -43.097 -15.352 1.00 40.31 168 GLU A C 1
ATOM 1324 O O . GLU A 1 168 ? 82.025 -43.259 -14.928 1.00 40.31 168 GLU A O 1
ATOM 1329 N N . ASP A 1 169 ? 79.906 -43.282 -14.475 1.00 38.28 169 ASP A N 1
ATOM 1330 C CA . ASP A 1 169 ? 78.439 -43.402 -14.516 1.00 38.28 169 ASP A CA 1
ATOM 1331 C C . ASP A 1 169 ? 77.822 -42.620 -13.334 1.00 38.28 169 ASP A C 1
ATOM 1333 O O . ASP A 1 169 ? 78.538 -42.412 -12.322 1.00 38.28 169 ASP A O 1
#

Foldseek 3Di:
DADCPDPLNVVLVVLQVVVCVVCVVDDDDDDHCNVPVVVCVQVVNHPPQADDADWADPPWFKIKHAPPLGYADSPPNNVSVVVSVVSVVVVNIDMDTGPDDIVVVVVVCVCDPVVVVVVVVVVVVVVVVVVVVVPDDPDDDDDDDDDDDDDDDDDDDDDDDDDDDDDDD